Protein AF-A0A958RXV7-F1 (afdb_monomer_lite)

Foldseek 3Di:
DDEFEVCLDPVNLVVLVVCVVVPDQAYEYEEAPPPVVSCVSCVPRRYPYYHYNVCVVVVVVD

Secondary structure (DSSP, 8-state):
-EEEETTTSHHHHHHHHHHHHTT---EEEEE----TTTGGGGTT---SEEEEGGGHHHHHT-

Structure (mmCIF, N/CA/C/O backbone):
data_AF-A0A958RXV7-F1
#
_entry.id   AF-A0A958RXV7-F1
#
loop_
_atom_site.group_PDB
_atom_site.id
_atom_s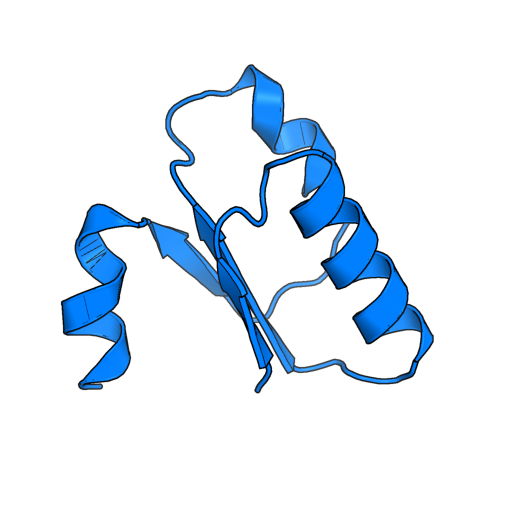ite.type_symbol
_atom_site.label_atom_id
_atom_site.label_alt_id
_atom_site.label_comp_id
_atom_site.label_asym_id
_atom_site.label_entity_id
_atom_site.label_seq_id
_atom_site.pdbx_PDB_ins_code
_atom_site.Cartn_x
_atom_site.Cartn_y
_atom_site.Cartn_z
_atom_site.occupancy
_atom_site.B_iso_or_equiv
_atom_site.auth_seq_id
_atom_site.auth_comp_id
_atom_site.auth_asym_id
_atom_site.auth_atom_id
_atom_site.pdbx_PDB_model_num
ATOM 1 N N . MET A 1 1 ? -10.006 -1.457 9.045 1.00 90.81 1 MET A N 1
ATOM 2 C CA . MET A 1 1 ? -9.211 -1.936 7.908 1.00 90.81 1 MET A CA 1
ATOM 3 C C . MET A 1 1 ? -9.763 -1.438 6.586 1.00 90.81 1 MET A C 1
ATOM 5 O O . MET A 1 1 ? -10.936 -1.660 6.306 1.00 90.81 1 MET A O 1
ATOM 9 N N . ILE A 1 2 ? -8.934 -0.772 5.783 1.00 97.81 2 ILE A N 1
ATOM 10 C CA . ILE A 1 2 ? -9.219 -0.445 4.379 1.00 97.81 2 ILE A CA 1
ATOM 11 C C . ILE A 1 2 ? -8.132 -1.086 3.521 1.00 97.81 2 ILE A C 1
ATOM 13 O O . ILE A 1 2 ? -6.942 -0.864 3.744 1.00 97.81 2 ILE A O 1
ATOM 17 N N . VAL A 1 3 ? -8.553 -1.869 2.531 1.00 97.94 3 VAL A N 1
ATOM 18 C CA . VAL A 1 3 ? -7.657 -2.518 1.574 1.00 97.94 3 VAL A CA 1
ATOM 19 C C . VAL A 1 3 ? -7.625 -1.693 0.293 1.00 97.94 3 VAL A C 1
ATOM 21 O O . VAL A 1 3 ? -8.667 -1.432 -0.308 1.00 97.94 3 VAL A O 1
ATOM 24 N N . VAL A 1 4 ? -6.431 -1.292 -0.138 1.00 98.00 4 VAL A N 1
ATOM 25 C CA . VAL A 1 4 ? -6.227 -0.562 -1.393 1.00 98.00 4 VAL A CA 1
ATOM 26 C C . VAL A 1 4 ? -5.501 -1.473 -2.374 1.00 98.00 4 VAL A C 1
ATOM 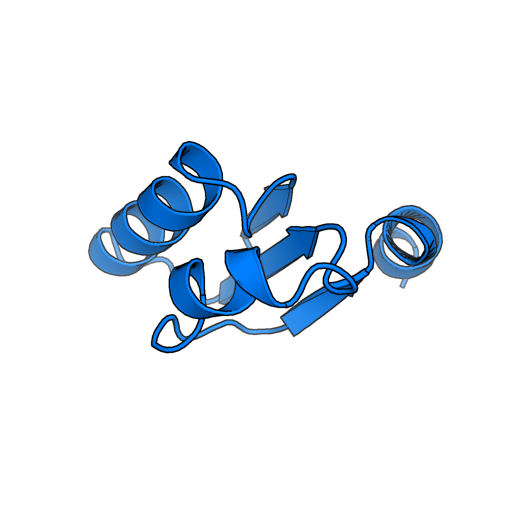28 O O . VAL A 1 4 ? -4.360 -1.862 -2.138 1.00 98.00 4 VAL A O 1
ATOM 31 N N . THR A 1 5 ? -6.158 -1.811 -3.483 1.00 97.75 5 THR A N 1
ATOM 32 C CA . THR A 1 5 ? -5.543 -2.556 -4.592 1.00 97.75 5 THR A CA 1
ATOM 33 C C . THR A 1 5 ? -4.908 -1.594 -5.596 1.00 97.75 5 THR A C 1
ATOM 35 O O . THR A 1 5 ? -5.349 -0.452 -5.731 1.00 97.75 5 THR A O 1
ATOM 38 N N . GLY A 1 6 ? -3.832 -2.017 -6.266 1.00 97.25 6 GLY A N 1
ATOM 39 C CA . GLY A 1 6 ? -3.027 -1.100 -7.082 1.00 97.25 6 GLY A CA 1
ATOM 40 C C . GLY A 1 6 ? -2.348 -0.013 -6.234 1.00 97.25 6 GLY A C 1
ATOM 41 O O . GLY A 1 6 ? -2.166 1.120 -6.690 1.00 97.25 6 GLY A O 1
ATOM 42 N N . ALA A 1 7 ? -2.037 -0.337 -4.974 1.00 97.56 7 ALA A N 1
ATOM 43 C CA . ALA A 1 7 ? -1.553 0.594 -3.960 1.00 97.56 7 ALA A CA 1
ATOM 44 C C . ALA A 1 7 ? -0.205 1.255 -4.288 1.00 97.56 7 ALA A C 1
ATOM 46 O O . ALA A 1 7 ? 0.022 2.398 -3.896 1.00 97.56 7 ALA A O 1
ATOM 47 N N . ALA A 1 8 ? 0.693 0.562 -4.987 1.00 97.19 8 ALA A N 1
ATOM 48 C CA . ALA A 1 8 ? 1.990 1.093 -5.397 1.00 97.19 8 ALA A CA 1
ATOM 49 C C . ALA A 1 8 ? 1.894 1.940 -6.679 1.00 97.19 8 ALA A C 1
ATOM 51 O O . ALA A 1 8 ? 2.845 2.639 -7.037 1.00 97.19 8 ALA A O 1
ATOM 52 N N . GLY A 1 9 ? 0.747 1.914 -7.365 1.00 96.62 9 GLY A N 1
ATOM 53 C CA . GLY A 1 9 ? 0.444 2.811 -8.473 1.00 96.62 9 GLY A CA 1
ATOM 54 C C . GLY A 1 9 ? 0.312 4.276 -8.041 1.00 96.62 9 GLY A C 1
ATOM 55 O O . GLY A 1 9 ? 0.169 4.597 -6.861 1.00 96.62 9 GLY A O 1
ATOM 56 N N . PHE A 1 10 ? 0.315 5.184 -9.021 1.00 95.81 10 PHE A N 1
ATOM 57 C CA . PHE A 1 10 ? 0.231 6.626 -8.768 1.00 95.81 10 PHE A CA 1
ATOM 58 C C . PHE A 1 10 ? -1.013 6.990 -7.936 1.00 95.81 10 PHE A C 1
ATOM 60 O O . PHE A 1 10 ? -0.884 7.472 -6.812 1.00 95.81 10 PHE A O 1
ATOM 67 N N . ILE A 1 11 ? -2.209 6.657 -8.437 1.00 97.62 11 ILE A N 1
ATOM 68 C CA . ILE A 1 11 ? -3.486 6.977 -7.777 1.00 97.62 11 ILE A CA 1
ATOM 69 C C . ILE A 1 11 ? -3.639 6.226 -6.449 1.00 97.62 11 ILE A C 1
ATOM 71 O O . ILE A 1 11 ? -4.002 6.839 -5.447 1.00 97.62 11 ILE A O 1
ATOM 75 N N . GLY A 1 12 ? -3.340 4.923 -6.421 1.00 97.69 12 GLY A N 1
ATOM 76 C CA . GLY A 1 12 ? -3.479 4.104 -5.213 1.00 97.69 12 GLY A CA 1
ATOM 77 C C . GLY A 1 12 ? -2.622 4.627 -4.062 1.00 97.69 12 GLY A C 1
ATOM 78 O O . GLY A 1 12 ? -3.091 4.735 -2.928 1.00 97.69 12 GLY A O 1
ATOM 79 N N . SER A 1 13 ? -1.401 5.067 -4.363 1.00 97.06 13 SER A N 1
ATOM 80 C CA . SER A 1 13 ? -0.512 5.622 -3.350 1.00 97.06 13 SER A CA 1
ATOM 81 C C . SER A 1 13 ? -1.006 6.969 -2.810 1.00 97.06 13 SER A C 1
ATOM 83 O O . SER A 1 13 ? -0.930 7.205 -1.604 1.00 97.06 13 SER A O 1
ATOM 85 N N . CYS A 1 14 ? -1.559 7.844 -3.659 1.00 97.44 14 CYS A N 1
ATOM 86 C CA . CYS A 1 14 ? -2.183 9.096 -3.223 1.00 97.44 14 CYS A CA 1
ATOM 87 C C . CYS A 1 14 ? -3.444 8.839 -2.389 1.00 97.44 14 CYS A C 1
ATOM 89 O O . CYS A 1 14 ? -3.658 9.522 -1.390 1.00 97.44 14 CYS A O 1
ATOM 91 N N . LEU A 1 15 ? -4.242 7.830 -2.750 1.00 98.06 15 LEU A N 1
ATOM 92 C CA . LEU A 1 15 ? -5.421 7.430 -1.985 1.00 98.06 15 LEU A CA 1
ATOM 93 C C . LEU A 1 15 ? -5.041 6.970 -0.572 1.00 98.06 15 LEU A C 1
ATOM 95 O O . LEU A 1 15 ? -5.665 7.412 0.385 1.00 98.06 15 LEU A O 1
ATOM 99 N N . ILE A 1 16 ? -3.990 6.156 -0.419 1.00 97.81 16 ILE A N 1
ATOM 100 C CA . ILE A 1 16 ? -3.481 5.747 0.904 1.00 97.81 16 ILE A CA 1
ATOM 101 C C . ILE A 1 16 ? -3.086 6.966 1.744 1.00 97.81 16 ILE A C 1
ATOM 103 O O . ILE A 1 16 ? -3.420 7.024 2.926 1.00 97.81 16 ILE A O 1
ATOM 107 N N . ALA A 1 17 ? -2.408 7.954 1.147 1.00 96.56 17 ALA A N 1
ATOM 108 C CA . ALA A 1 17 ? -2.077 9.191 1.856 1.00 96.56 17 ALA A CA 1
ATOM 109 C C . ALA A 1 17 ? -3.343 9.940 2.302 1.00 96.56 17 ALA A C 1
ATOM 111 O O . ALA A 1 17 ? -3.462 10.270 3.476 1.00 96.56 17 ALA A O 1
ATOM 112 N N . GLY A 1 18 ? -4.310 10.132 1.400 1.00 97.50 18 GLY A N 1
ATOM 113 C CA . GLY A 1 18 ? -5.561 10.822 1.718 1.00 97.50 18 GLY A CA 1
ATOM 114 C C . GLY A 1 18 ? -6.400 10.107 2.782 1.00 97.50 18 GLY A C 1
ATOM 115 O O . GLY A 1 18 ? -6.957 10.758 3.660 1.00 97.50 18 GLY A O 1
ATOM 116 N N . LEU A 1 19 ? -6.459 8.771 2.755 1.00 97.56 19 LEU A N 1
ATOM 117 C CA . LEU A 1 19 ? -7.141 7.978 3.781 1.00 97.56 19 LEU A CA 1
ATOM 118 C C . LEU A 1 19 ? -6.476 8.150 5.149 1.00 97.56 19 LEU A C 1
ATOM 120 O O . LEU A 1 19 ? -7.154 8.386 6.148 1.00 97.56 19 LEU A O 1
ATOM 124 N N . ARG A 1 20 ? -5.146 8.088 5.201 1.00 95.00 20 ARG A N 1
ATOM 125 C CA . ARG A 1 20 ? -4.413 8.327 6.444 1.00 95.00 20 ARG A CA 1
ATOM 126 C C . ARG A 1 20 ? -4.678 9.729 6.986 1.00 95.00 20 ARG A C 1
ATOM 128 O O . ARG A 1 20 ? -4.971 9.874 8.169 1.00 95.00 20 ARG A O 1
ATOM 135 N N . ASP A 1 21 ? -4.606 10.742 6.131 1.00 96.56 21 ASP A N 1
ATOM 136 C CA . ASP A 1 21 ? -4.824 12.136 6.524 1.00 96.56 21 ASP A CA 1
ATOM 137 C C . ASP A 1 21 ? -6.281 12.374 6.987 1.00 96.56 21 ASP A C 1
ATOM 139 O O . ASP A 1 21 ? -6.536 13.234 7.827 1.00 96.56 21 ASP A O 1
ATOM 143 N N . ALA A 1 22 ? -7.230 11.553 6.520 1.00 97.50 22 ALA A N 1
ATOM 144 C CA . ALA A 1 22 ? -8.614 11.510 6.998 1.00 97.50 22 ALA A CA 1
ATOM 145 C C . ALA A 1 22 ? -8.810 10.724 8.316 1.00 97.50 22 ALA A C 1
ATOM 147 O O . ALA A 1 22 ? -9.940 10.597 8.788 1.00 97.50 22 ALA A O 1
ATOM 148 N N . GLY A 1 23 ? -7.739 10.202 8.922 1.00 96.94 23 GLY A N 1
ATOM 149 C CA . GLY A 1 23 ? -7.768 9.503 10.211 1.00 96.94 23 GLY A CA 1
ATOM 150 C C . GLY A 1 23 ? -7.883 7.978 10.125 1.00 96.94 23 GLY A C 1
ATOM 151 O O . GLY A 1 23 ? -8.019 7.321 11.158 1.00 96.94 23 GLY A O 1
ATOM 152 N N . TYR A 1 24 ? -7.805 7.386 8.930 1.00 96.94 24 TYR A N 1
ATOM 153 C CA . TYR A 1 24 ? -7.785 5.931 8.779 1.00 96.94 24 TYR A CA 1
ATOM 154 C C . TYR A 1 24 ? -6.362 5.391 8.984 1.00 96.94 24 TYR A C 1
ATOM 156 O O . TYR A 1 24 ? -5.500 5.544 8.124 1.00 96.94 24 TYR A O 1
ATOM 164 N N . GLY A 1 25 ? -6.108 4.754 10.130 1.00 91.38 25 GLY A N 1
ATOM 165 C CA . GLY A 1 25 ? -4.787 4.197 10.465 1.00 91.38 25 GLY A CA 1
ATOM 166 C C . GLY A 1 25 ? -4.560 2.750 10.021 1.00 91.38 25 GLY A C 1
ATOM 167 O O . GLY A 1 25 ? -3.418 2.323 9.895 1.00 91.38 25 GLY A O 1
ATOM 168 N N . ASP A 1 26 ? -5.636 2.000 9.783 1.00 96.75 26 ASP A N 1
ATOM 169 C CA . ASP A 1 26 ? -5.571 0.572 9.474 1.00 96.75 26 ASP A CA 1
ATOM 170 C C . ASP A 1 26 ? -5.723 0.337 7.964 1.00 96.75 26 ASP A C 1
ATOM 172 O O . ASP A 1 26 ? -6.841 0.209 7.446 1.00 96.75 26 ASP A O 1
ATOM 176 N N . LEU A 1 27 ? -4.584 0.366 7.267 1.00 97.88 27 LEU A N 1
ATOM 177 C CA . LEU A 1 27 ? -4.469 0.383 5.808 1.00 97.88 27 LEU A CA 1
ATOM 178 C C . LEU A 1 27 ? -3.614 -0.784 5.310 1.00 97.88 27 LEU A C 1
ATOM 180 O O . LEU A 1 27 ? -2.456 -0.924 5.703 1.00 97.88 27 LEU A O 1
ATOM 184 N N . VAL A 1 28 ? -4.158 -1.571 4.382 1.00 97.88 28 VAL A N 1
ATOM 185 C CA . VAL A 1 28 ? -3.453 -2.679 3.723 1.00 97.88 28 VAL A CA 1
ATOM 186 C C . VAL A 1 28 ? -3.228 -2.337 2.256 1.00 97.88 28 VAL A C 1
ATO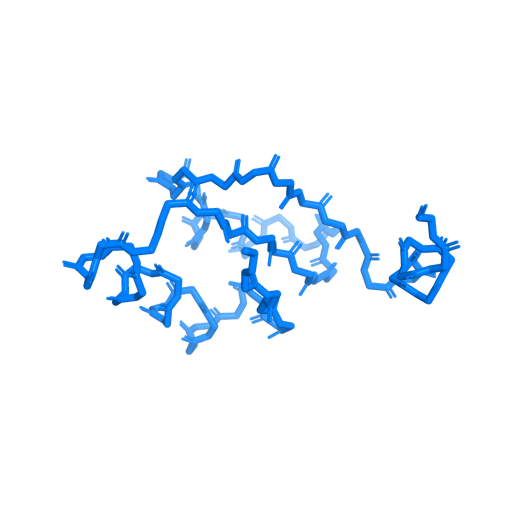M 188 O O . VAL A 1 28 ? -4.164 -1.989 1.532 1.00 97.88 28 VAL A O 1
ATOM 191 N N . ALA A 1 29 ? -1.978 -2.438 1.811 1.00 97.75 29 ALA A N 1
ATOM 192 C CA . ALA A 1 29 ? -1.594 -2.214 0.424 1.00 97.75 29 ALA A CA 1
ATOM 193 C C . ALA A 1 29 ? -1.516 -3.544 -0.328 1.00 97.75 29 ALA A C 1
ATOM 195 O O . ALA A 1 29 ? -0.734 -4.416 0.044 1.00 97.75 29 ALA A O 1
ATOM 196 N N . VAL A 1 30 ? -2.269 -3.668 -1.420 1.00 98.00 30 VAL A N 1
ATOM 197 C CA . VAL A 1 30 ? -2.229 -4.831 -2.312 1.00 98.00 30 VAL A CA 1
ATOM 198 C C . VAL A 1 30 ? -1.706 -4.400 -3.675 1.00 98.00 30 VAL A C 1
ATOM 200 O O . VAL A 1 30 ? -2.326 -3.578 -4.355 1.00 98.00 30 VAL A O 1
ATOM 203 N N . ASP A 1 31 ? -0.564 -4.940 -4.089 1.00 97.69 31 ASP A N 1
ATOM 204 C CA . ASP A 1 31 ? 0.011 -4.687 -5.414 1.00 97.69 31 ASP A CA 1
ATOM 205 C C . ASP A 1 31 ? 1.026 -5.775 -5.802 1.00 97.69 31 ASP A C 1
ATOM 207 O O . ASP A 1 31 ? 1.310 -6.701 -5.041 1.00 97.69 31 ASP A O 1
ATOM 211 N N . ASP A 1 32 ? 1.573 -5.659 -7.005 1.00 96.44 32 ASP A N 1
ATOM 212 C CA . ASP A 1 32 ? 2.808 -6.315 -7.399 1.00 96.44 32 ASP A CA 1
ATOM 213 C C . ASP A 1 32 ? 4.013 -5.483 -6.927 1.00 96.44 32 ASP A C 1
ATOM 215 O O . ASP A 1 32 ? 4.302 -4.403 -7.449 1.00 96.44 32 ASP A O 1
ATOM 219 N N . PHE A 1 33 ? 4.723 -6.004 -5.926 1.00 94.69 33 PHE A N 1
ATOM 220 C CA . PHE A 1 33 ? 5.908 -5.370 -5.342 1.00 94.69 33 PHE A CA 1
ATOM 221 C C . PHE A 1 33 ? 7.230 -5.840 -5.967 1.00 94.69 33 PHE A C 1
ATOM 223 O O . PHE A 1 33 ? 8.294 -5.524 -5.436 1.00 94.69 33 PHE A O 1
ATOM 230 N N . THR A 1 34 ? 7.189 -6.602 -7.064 1.00 94.00 34 T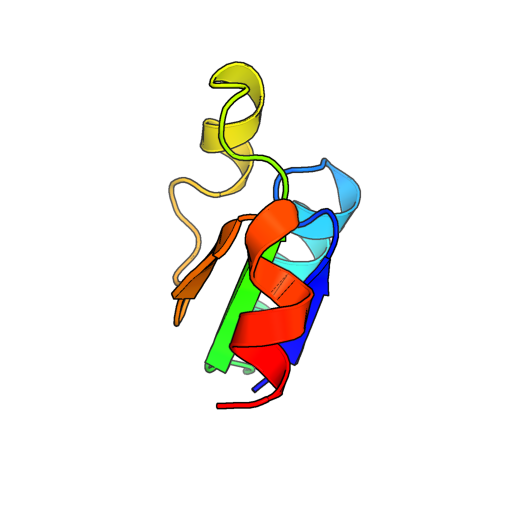HR A N 1
ATOM 231 C CA . THR A 1 34 ? 8.404 -7.039 -7.775 1.00 94.00 34 THR A CA 1
ATOM 232 C C . THR A 1 34 ? 9.051 -5.898 -8.564 1.00 94.00 34 THR A C 1
ATOM 234 O O . THR A 1 34 ? 10.269 -5.875 -8.743 1.00 94.00 34 THR A O 1
ATOM 237 N N . ASP A 1 35 ? 8.253 -4.909 -8.978 1.00 91.31 35 ASP A N 1
ATOM 238 C CA . ASP A 1 35 ? 8.720 -3.702 -9.650 1.00 91.31 35 ASP A CA 1
ATOM 239 C C . ASP A 1 35 ? 9.258 -2.678 -8.639 1.00 91.31 35 ASP A C 1
ATOM 241 O O . ASP A 1 35 ? 8.519 -1.907 -8.013 1.00 91.31 35 ASP A O 1
ATOM 245 N N . SER A 1 36 ? 10.584 -2.648 -8.509 1.00 91.50 36 SER A N 1
ATOM 246 C CA . SER A 1 36 ? 11.285 -1.751 -7.592 1.00 91.50 36 SER A CA 1
ATOM 247 C C . SER A 1 36 ? 11.064 -0.266 -7.899 1.00 91.50 36 SER A C 1
ATOM 249 O O . SER A 1 36 ? 11.201 0.559 -6.994 1.00 91.50 36 SER A O 1
ATOM 251 N N . THR A 1 37 ? 10.654 0.094 -9.123 1.00 93.94 37 THR A N 1
ATOM 252 C CA . THR A 1 37 ? 10.400 1.492 -9.510 1.00 93.94 37 THR A CA 1
ATOM 253 C C . THR A 1 37 ? 9.167 2.084 -8.829 1.00 93.94 37 THR A C 1
ATOM 255 O O . THR A 1 37 ? 9.069 3.302 -8.682 1.00 93.94 37 THR A O 1
ATOM 258 N N . LYS A 1 38 ? 8.244 1.236 -8.356 1.00 92.38 38 LYS A N 1
ATOM 259 C CA . LYS A 1 38 ? 6.998 1.650 -7.693 1.00 92.38 38 LYS A CA 1
ATOM 260 C C . LYS A 1 38 ? 7.114 1.726 -6.173 1.00 92.38 38 LYS A C 1
ATOM 262 O O . LYS A 1 38 ? 6.308 2.395 -5.530 1.00 92.38 38 LYS A O 1
ATOM 267 N N . LEU A 1 39 ? 8.122 1.082 -5.582 1.00 91.00 39 LEU A N 1
ATOM 268 C CA . LEU A 1 39 ? 8.331 1.066 -4.129 1.00 91.00 39 LEU A CA 1
ATOM 269 C C . LEU A 1 39 ? 8.451 2.465 -3.492 1.00 91.00 39 LEU A C 1
ATOM 271 O O . LEU A 1 39 ? 7.893 2.643 -2.403 1.00 91.00 39 LEU A O 1
ATOM 275 N N . PRO A 1 40 ? 9.074 3.478 -4.138 1.00 95.25 40 PRO A N 1
ATOM 276 C CA . PRO A 1 40 ? 9.117 4.841 -3.606 1.00 95.25 40 PRO A CA 1
ATOM 277 C C . PRO A 1 40 ? 7.733 5.441 -3.335 1.00 95.25 40 PRO A C 1
ATOM 279 O O . PRO A 1 40 ? 7.573 6.193 -2.376 1.00 95.25 40 PRO A O 1
ATOM 282 N N . ASN A 1 41 ? 6.701 5.049 -4.095 1.00 95.94 41 ASN A N 1
ATOM 283 C CA . ASN A 1 41 ? 5.337 5.540 -3.889 1.00 95.94 41 ASN A CA 1
ATOM 284 C C . ASN A 1 41 ? 4.760 5.121 -2.526 1.00 95.94 41 ASN A C 1
ATOM 286 O O . ASN A 1 41 ? 3.822 5.753 -2.045 1.00 95.94 41 ASN A O 1
ATOM 290 N N . LEU A 1 42 ? 5.302 4.086 -1.878 1.00 94.56 42 LEU A N 1
ATOM 291 C CA . LEU A 1 42 ? 4.840 3.572 -0.583 1.00 94.56 42 LEU A CA 1
ATOM 292 C C . LEU A 1 42 ? 5.890 3.670 0.533 1.00 94.56 42 LEU A C 1
ATOM 294 O O . LEU A 1 42 ? 5.608 3.243 1.651 1.00 94.56 42 LEU A O 1
ATOM 298 N N . ALA A 1 43 ? 7.088 4.194 0.254 1.00 87.44 43 ALA A N 1
ATOM 299 C CA . ALA A 1 43 ? 8.238 4.116 1.160 1.00 87.44 43 ALA A CA 1
ATOM 300 C C . ALA A 1 43 ? 8.002 4.779 2.531 1.00 87.44 43 ALA A C 1
ATOM 302 O O . ALA A 1 43 ? 8.464 4.264 3.542 1.00 87.44 43 ALA A O 1
ATOM 303 N N . GLU A 1 44 ? 7.229 5.864 2.577 1.00 85.69 44 GLU A N 1
ATOM 304 C CA . GLU A 1 44 ? 6.967 6.638 3.803 1.00 85.69 44 GLU A CA 1
ATOM 305 C C . GLU A 1 44 ? 5.507 6.544 4.270 1.00 85.69 44 GLU A C 1
ATOM 307 O O . GLU A 1 44 ? 5.015 7.375 5.037 1.00 85.69 44 GLU A O 1
ATOM 312 N N . LYS A 1 45 ? 4.764 5.553 3.768 1.00 89.69 45 LYS A N 1
ATOM 313 C CA . LYS A 1 45 ? 3.355 5.375 4.119 1.00 89.69 45 LYS A CA 1
ATOM 314 C C . LYS A 1 45 ? 3.238 4.305 5.206 1.00 89.69 45 LYS A C 1
ATOM 316 O O . LYS A 1 45 ? 3.578 3.154 4.932 1.00 89.69 45 LYS A O 1
ATOM 321 N N . PRO A 1 46 ? 2.784 4.658 6.425 1.00 91.50 46 PRO A N 1
ATOM 322 C CA . PRO A 1 46 ? 2.504 3.666 7.450 1.00 91.50 46 PRO A CA 1
ATOM 323 C C . PRO A 1 46 ? 1.351 2.787 6.962 1.00 91.50 46 PRO A C 1
ATOM 325 O O . PRO A 1 46 ? 0.291 3.287 6.587 1.00 91.50 46 PRO A O 1
ATOM 328 N N . LEU A 1 47 ? 1.608 1.486 6.911 1.00 96.12 47 LEU A N 1
ATOM 329 C CA . LEU A 1 47 ? 0.688 0.458 6.445 1.00 96.12 47 LEU A CA 1
ATOM 330 C C . LEU A 1 47 ? 0.649 -0.643 7.496 1.00 96.12 47 LEU A C 1
ATOM 332 O O . LEU A 1 47 ? 1.691 -0.985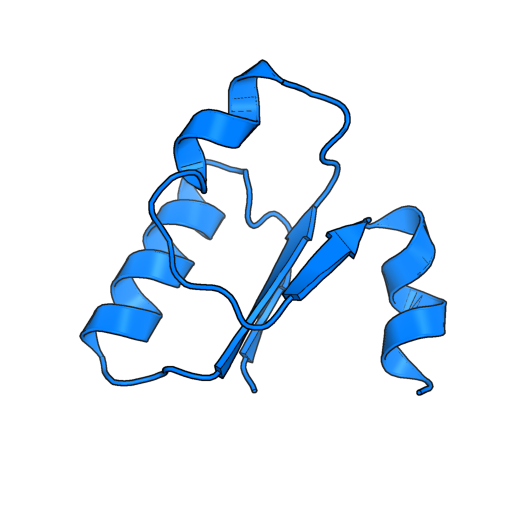 8.057 1.00 96.12 47 LEU A O 1
ATOM 336 N N . THR A 1 48 ? -0.533 -1.203 7.722 1.00 96.75 48 THR A N 1
ATOM 337 C CA . THR A 1 48 ? -0.712 -2.402 8.542 1.00 96.75 48 THR A CA 1
ATOM 338 C C . THR A 1 48 ? 0.009 -3.577 7.889 1.00 96.75 48 THR A C 1
ATOM 340 O O . THR A 1 48 ? 0.758 -4.294 8.545 1.00 96.75 48 THR A O 1
ATOM 343 N N . GLU A 1 49 ? -0.173 -3.741 6.575 1.00 96.12 49 GLU A N 1
ATOM 344 C CA . GLU A 1 49 ? 0.417 -4.843 5.821 1.00 96.12 49 GLU A CA 1
ATOM 345 C C . GLU A 1 49 ? 0.596 -4.499 4.333 1.00 96.12 49 GLU A C 1
ATOM 347 O O . GLU A 1 49 ? -0.082 -3.625 3.777 1.00 96.12 49 GLU A O 1
ATOM 352 N N . LYS A 1 50 ? 1.527 -5.204 3.681 1.00 96.19 50 LYS A N 1
ATOM 353 C CA . LYS A 1 50 ? 1.717 -5.222 2.228 1.00 96.19 50 LYS A CA 1
ATOM 354 C C . LYS A 1 50 ? 1.495 -6.644 1.727 1.00 96.19 50 LYS A C 1
ATOM 356 O O . LYS A 1 50 ? 2.280 -7.531 2.046 1.00 96.19 50 LYS A O 1
ATOM 361 N N . VAL A 1 51 ? 0.469 -6.840 0.912 1.00 97.44 51 VAL A N 1
ATOM 362 C CA . VAL A 1 51 ? 0.070 -8.154 0.403 1.00 97.44 51 VAL A CA 1
ATOM 363 C C . VAL A 1 51 ? 0.348 -8.209 -1.090 1.00 97.44 51 VAL A C 1
ATOM 365 O O . VAL A 1 51 ? -0.118 -7.361 -1.852 1.00 97.44 51 VAL A O 1
ATOM 368 N N . ASN A 1 52 ? 1.127 -9.196 -1.529 1.00 97.19 52 ASN A N 1
ATOM 369 C CA . ASN A 1 52 ? 1.324 -9.392 -2.960 1.00 97.19 52 ASN A CA 1
ATOM 370 C C . ASN A 1 52 ? -0.020 -9.766 -3.611 1.00 97.19 52 ASN A C 1
ATOM 372 O O . ASN A 1 52 ? -0.745 -10.613 -3.086 1.00 97.19 52 ASN A O 1
ATOM 376 N N . ARG A 1 53 ? -0.342 -9.158 -4.758 1.00 96.62 53 ARG A N 1
ATOM 377 C CA . ARG A 1 53 ? -1.595 -9.401 -5.491 1.00 96.62 53 ARG A CA 1
ATOM 378 C C . ARG A 1 53 ? -1.892 -10.881 -5.763 1.00 96.62 53 ARG A C 1
ATOM 380 O O . ARG A 1 53 ? -3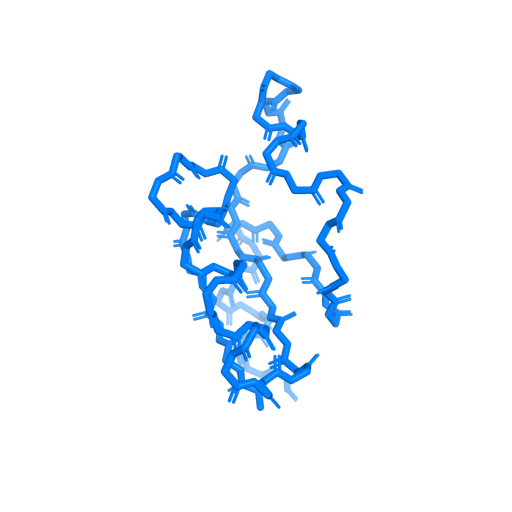.062 -11.248 -5.786 1.00 96.62 53 ARG A O 1
ATOM 387 N N . ASP A 1 54 ? -0.866 -11.714 -5.933 1.00 97.00 54 ASP A N 1
ATOM 388 C CA . ASP A 1 54 ? -1.023 -13.145 -6.220 1.00 97.00 54 ASP A CA 1
ATOM 389 C C . ASP A 1 54 ? -1.449 -13.943 -4.979 1.00 97.00 54 ASP A C 1
ATOM 391 O O . ASP A 1 54 ? -2.048 -15.009 -5.092 1.00 97.00 54 ASP A O 1
ATOM 395 N N . MET A 1 55 ? -1.188 -13.400 -3.787 1.00 96.62 55 MET A N 1
ATOM 396 C CA . MET A 1 55 ? -1.580 -13.978 -2.499 1.00 96.62 55 MET A CA 1
ATOM 397 C C . MET A 1 55 ? -2.893 -13.394 -1.969 1.00 96.62 55 MET A C 1
ATOM 399 O O . MET A 1 55 ? -3.397 -13.853 -0.946 1.00 96.62 55 MET A O 1
ATOM 403 N N . PHE A 1 56 ? -3.449 -12.379 -2.637 1.00 96.81 56 PHE A N 1
ATOM 404 C CA . PHE A 1 56 ? -4.537 -11.576 -2.087 1.00 96.81 56 PHE A CA 1
ATOM 405 C C . PHE A 1 56 ? -5.804 -12.386 -1.792 1.00 96.81 56 PHE A C 1
ATOM 407 O O . PHE A 1 56 ? -6.410 -12.189 -0.745 1.00 96.81 56 PHE A O 1
ATOM 414 N N . SER A 1 57 ? -6.187 -13.324 -2.665 1.00 95.56 57 SER A N 1
ATOM 415 C CA . SER A 1 57 ? -7.362 -14.177 -2.435 1.00 95.56 57 SER A CA 1
ATOM 416 C C . SER A 1 57 ? -7.221 -15.010 -1.163 1.00 95.56 57 SER A C 1
ATOM 418 O O . SER A 1 57 ? -8.091 -14.960 -0.306 1.00 95.56 57 SER A O 1
ATOM 420 N N . GLY A 1 58 ? -6.095 -15.707 -0.998 1.00 96.56 58 GLY A N 1
ATOM 421 C CA . GLY A 1 58 ? -5.838 -16.518 0.193 1.00 96.56 58 GLY A CA 1
ATOM 422 C C . GLY A 1 58 ? -5.590 -15.696 1.460 1.00 96.56 58 GLY A C 1
ATOM 423 O O . GLY A 1 58 ? -5.720 -16.229 2.555 1.00 96.56 58 GLY A O 1
ATOM 424 N N . TRP A 1 59 ? -5.223 -14.421 1.327 1.00 96.31 59 TRP A N 1
ATOM 425 C CA . TRP A 1 59 ? -5.128 -13.488 2.451 1.00 96.31 59 TRP A CA 1
ATOM 426 C C . TRP A 1 59 ? -6.511 -13.006 2.914 1.00 96.31 59 TRP A C 1
ATOM 428 O O . TRP A 1 59 ? -6.712 -12.829 4.107 1.00 96.31 59 TRP A O 1
ATOM 438 N N . LEU A 1 60 ? -7.478 -12.837 2.002 1.00 93.75 60 LEU A N 1
ATOM 439 C CA . LEU A 1 60 ? -8.848 -12.424 2.348 1.00 93.75 60 LEU A CA 1
ATOM 440 C C . LEU A 1 60 ? -9.627 -13.471 3.155 1.00 93.75 60 LEU A C 1
ATOM 442 O O . LEU A 1 60 ? -10.564 -13.108 3.860 1.00 93.75 60 LEU A O 1
ATOM 446 N N . ASP A 1 61 ? -9.267 -14.745 3.012 1.00 92.88 61 ASP A N 1
ATOM 447 C CA . ASP A 1 61 ? -9.936 -15.868 3.675 1.00 92.88 61 ASP A CA 1
ATOM 448 C C . ASP A 1 61 ? -9.378 -16.168 5.087 1.00 92.88 61 ASP A C 1
ATOM 450 O O . ASP A 1 61 ? -9.830 -17.120 5.730 1.00 92.88 61 ASP A O 1
ATOM 454 N N . GLN A 1 62 ? -8.385 -15.399 5.556 1.00 81.38 62 GLN A N 1
ATOM 455 C CA . GLN A 1 62 ? -7.777 -15.508 6.895 1.00 81.38 62 GLN A CA 1
ATOM 456 C C . GLN A 1 62 ? -8.518 -14.652 7.924 1.00 81.38 62 GLN A C 1
ATOM 458 O O . GLN A 1 62 ? -8.633 -15.125 9.079 1.00 81.38 62 GLN A O 1
#

pLDDT: mean 95.37, std 3.25, range [81.38, 98.06]

Radius of gyration: 10.94 Å; chains: 1; bounding box: 21×29×20 Å

Sequence (62 aa):
MIVVTGAAGFIGSCLIAGLRDAGYGDLVAVDDFTDSTKLPNLAEKPLTEKVNRDMFSGWLDQ